Protein AF-L1Q5F0-F1 (afdb_monomer_lite)

Secondary structure (DSSP, 8-state):
-----S-SSBPPHHHHHHHHHTT----BSEEEETTTTEEEE-B-TTSSB-SS-B-GGGSTTEEEE-BHHHHHHHHHHTT-EEEEEEETTEEEEEEE-EEEETTEEEE-----------

Foldseek 3Di:
DDPDPDDPFWDDPVVQVVCLVVPNFAFAQWKAAPVVGDIDGAADPVRDGDGNHHRPSVDPRMTGIHTPVSSVVVCVVVQWDKDWDQDPVGIFIWIFRFDPDPPDGDTPTPDDPPDDDD

Sequence (118 aa):
MNTQKYTTWLVPLDIAKKLKEIGFNEHCPFSMDNYWSFVDCSKDGNGFFDLEGKNHNIYKDVYSIPTWEQALAWFRAKGYYGNLEATSKGTSAYIFYPEIRQRRILGVCLQRKLRRSS

Radius of gyration: 17.78 Å; chains: 1; bounding box: 45×40×56 Å

pLDDT: mean 77.85, std 19.71, range [31.69, 95.19]

Structure (mmCIF, N/CA/C/O backbone):
data_AF-L1Q5F0-F1
#
_entry.id   AF-L1Q5F0-F1
#
loop_
_atom_site.group_PDB
_atom_site.id
_atom_site.type_symbol
_atom_site.label_atom_id
_atom_site.label_alt_id
_atom_site.label_comp_id
_atom_site.label_asym_id
_atom_site.label_entity_id
_atom_site.label_seq_id
_atom_site.pdbx_PDB_ins_code
_atom_site.Cartn_x
_atom_site.Cartn_y
_atom_site.Cartn_z
_atom_site.occupancy
_atom_site.B_iso_or_equiv
_atom_site.auth_seq_id
_atom_site.auth_comp_id
_atom_site.auth_asym_id
_atom_site.auth_atom_id
_atom_site.pdbx_PDB_model_num
ATOM 1 N N . MET A 1 1 ? 3.346 17.001 18.314 1.00 33.31 1 MET A N 1
ATOM 2 C CA . MET A 1 1 ? 3.223 17.112 16.843 1.00 33.31 1 MET A CA 1
ATOM 3 C C . MET A 1 1 ? 3.593 15.767 16.242 1.00 33.31 1 MET A C 1
ATOM 5 O O . MET A 1 1 ? 4.617 15.225 16.633 1.00 33.31 1 MET A O 1
ATOM 9 N N . ASN A 1 2 ? 2.742 15.189 15.391 1.00 40.59 2 ASN A N 1
ATOM 10 C CA . ASN A 1 2 ? 2.993 13.873 14.795 1.00 40.59 2 ASN A CA 1
ATOM 11 C C . ASN A 1 2 ? 4.138 13.981 13.774 1.00 40.59 2 ASN A C 1
ATOM 13 O O . ASN A 1 2 ? 4.058 14.770 12.841 1.00 40.59 2 ASN A O 1
ATOM 17 N N . THR A 1 3 ? 5.207 13.212 13.968 1.00 41.47 3 THR A N 1
ATOM 18 C CA . THR A 1 3 ? 6.482 13.274 13.228 1.00 41.47 3 THR A CA 1
ATOM 19 C C . THR A 1 3 ? 6.515 12.420 11.956 1.00 41.47 3 THR A C 1
ATOM 21 O O . THR A 1 3 ? 7.585 12.184 11.395 1.00 41.47 3 THR A O 1
ATOM 24 N N . GLN A 1 4 ? 5.370 11.940 11.468 1.00 51.53 4 GLN A N 1
ATOM 25 C CA . GLN A 1 4 ? 5.343 11.111 10.265 1.00 51.53 4 GLN A CA 1
ATOM 26 C C . GLN A 1 4 ? 5.351 11.987 9.008 1.00 51.53 4 GLN A C 1
ATOM 28 O O . GLN A 1 4 ? 4.350 12.595 8.649 1.00 51.53 4 GLN A O 1
ATOM 33 N N . LYS A 1 5 ? 6.510 12.033 8.343 1.00 57.88 5 LYS A N 1
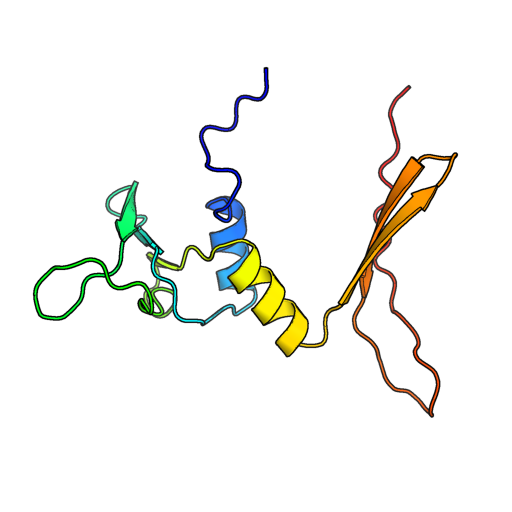ATOM 34 C CA . LYS A 1 5 ? 6.813 12.749 7.087 1.00 57.88 5 LYS A CA 1
ATOM 35 C C . LYS A 1 5 ? 6.041 12.253 5.844 1.00 57.88 5 LYS A C 1
ATOM 37 O O . LYS A 1 5 ? 6.455 12.547 4.727 1.00 57.88 5 LYS A O 1
ATOM 42 N N . TYR A 1 6 ? 4.963 11.490 6.005 1.00 59.09 6 TYR A N 1
ATOM 43 C CA . TYR A 1 6 ? 4.279 10.823 4.896 1.00 59.09 6 TYR A CA 1
ATOM 44 C C . TYR A 1 6 ? 2.876 11.386 4.678 1.00 59.09 6 TYR A C 1
ATOM 46 O O . TYR A 1 6 ? 2.207 11.830 5.611 1.00 59.09 6 TYR A O 1
ATOM 54 N N . THR A 1 7 ? 2.450 11.397 3.419 1.00 69.88 7 THR A N 1
ATOM 55 C CA . THR A 1 7 ? 1.134 11.875 3.001 1.00 69.88 7 THR A CA 1
ATOM 56 C C . THR A 1 7 ? 0.023 11.005 3.595 1.00 69.88 7 THR A C 1
ATOM 58 O O . THR A 1 7 ? 0.190 9.806 3.794 1.00 69.88 7 THR A O 1
ATOM 61 N N . THR A 1 8 ? -1.135 11.595 3.894 1.00 83.31 8 THR A N 1
ATOM 62 C CA . THR A 1 8 ? -2.258 10.879 4.532 1.00 83.31 8 THR A CA 1
ATOM 63 C C . THR A 1 8 ? -3.031 9.971 3.573 1.00 83.31 8 THR A C 1
ATOM 65 O O . THR A 1 8 ? -3.745 9.079 4.020 1.00 83.31 8 THR A O 1
ATOM 68 N N . TRP A 1 9 ? -2.902 10.191 2.264 1.00 88.06 9 TRP A N 1
ATOM 69 C CA . TRP A 1 9 ? -3.649 9.484 1.219 1.00 88.06 9 TRP A CA 1
ATOM 70 C C . TRP A 1 9 ? -2.899 8.270 0.643 1.00 88.06 9 TRP A C 1
ATOM 72 O O . TRP A 1 9 ? -3.525 7.360 0.094 1.00 88.06 9 TRP A O 1
ATOM 82 N N . LEU A 1 10 ? -1.572 8.230 0.798 1.00 90.75 10 LEU A N 1
ATOM 83 C CA . LEU A 1 10 ? -0.719 7.149 0.315 1.00 90.75 10 LEU A CA 1
ATOM 84 C C . LEU A 1 10 ? -0.403 6.172 1.449 1.00 90.75 10 LEU A C 1
ATOM 86 O O . LEU A 1 10 ? -0.256 6.570 2.608 1.00 90.75 10 LEU A O 1
ATOM 90 N N . VAL A 1 11 ? -0.279 4.889 1.120 1.00 91.69 11 VAL A N 1
ATOM 91 C CA . VAL A 1 11 ? 0.153 3.890 2.095 1.00 91.69 11 VAL A CA 1
ATOM 92 C C . VAL A 1 11 ? 1.626 4.137 2.471 1.00 91.69 11 VAL A C 1
ATOM 94 O O . VAL A 1 11 ? 2.472 4.252 1.583 1.00 91.69 11 VAL A O 1
ATOM 97 N N . PRO A 1 12 ? 1.969 4.199 3.772 1.00 91.19 12 PRO A N 1
ATOM 98 C CA . PRO A 1 12 ? 3.353 4.279 4.231 1.00 91.19 12 PRO A CA 1
ATOM 99 C C . PRO A 1 12 ? 4.227 3.130 3.710 1.00 91.19 12 PRO A C 1
ATOM 101 O O . PRO A 1 12 ? 3.763 2.000 3.545 1.00 91.19 12 PRO A O 1
ATOM 104 N N . LEU A 1 13 ? 5.520 3.392 3.500 1.00 89.75 13 LEU A N 1
ATOM 105 C CA . LEU A 1 13 ? 6.441 2.425 2.892 1.00 89.75 13 LEU A CA 1
ATOM 106 C C . LEU A 1 13 ? 6.540 1.102 3.669 1.00 89.75 13 LEU A C 1
ATOM 108 O O . LEU A 1 13 ? 6.629 0.034 3.068 1.00 89.75 13 LEU A O 1
ATOM 112 N N . ASP A 1 14 ? 6.525 1.151 5.000 1.00 90.00 14 ASP A N 1
ATOM 113 C CA . ASP A 1 14 ? 6.569 -0.044 5.846 1.00 90.00 14 ASP A CA 1
ATOM 114 C C . ASP A 1 14 ? 5.328 -0.929 5.658 1.00 90.00 14 ASP A C 1
ATOM 116 O O . ASP A 1 14 ? 5.426 -2.157 5.701 1.00 90.00 14 ASP A O 1
ATOM 120 N N . ILE A 1 15 ? 4.171 -0.317 5.404 1.00 92.06 15 ILE A N 1
ATOM 121 C CA . ILE A 1 15 ? 2.931 -1.025 5.092 1.00 92.06 15 ILE A CA 1
ATOM 122 C C . ILE A 1 15 ? 2.970 -1.548 3.653 1.00 92.06 15 ILE A C 1
ATOM 124 O O . ILE A 1 15 ? 2.618 -2.704 3.441 1.00 92.06 15 ILE A O 1
ATOM 128 N N . ALA A 1 16 ? 3.465 -0.775 2.681 1.00 93.06 16 ALA A N 1
ATOM 129 C CA . ALA A 1 16 ? 3.630 -1.238 1.298 1.00 93.06 16 ALA A CA 1
ATOM 130 C C . ALA A 1 16 ? 4.539 -2.482 1.198 1.00 93.06 16 ALA A C 1
ATOM 132 O O . ALA A 1 16 ? 4.210 -3.439 0.494 1.00 93.06 16 ALA A O 1
ATOM 133 N N . LYS A 1 17 ? 5.632 -2.524 1.975 1.00 92.44 17 LYS A N 1
ATOM 134 C CA . LYS A 1 17 ? 6.509 -3.706 2.090 1.00 92.44 17 LYS A CA 1
ATOM 135 C C . LYS A 1 17 ? 5.746 -4.934 2.595 1.00 92.44 17 LYS A C 1
ATOM 137 O O . LYS A 1 17 ? 5.787 -5.983 1.957 1.00 92.44 17 LYS A O 1
ATOM 142 N N . LYS A 1 18 ? 4.968 -4.778 3.669 1.00 94.75 18 LYS A N 1
ATOM 143 C CA . LYS A 1 18 ? 4.117 -5.853 4.209 1.00 94.75 18 LYS A CA 1
ATOM 144 C C . LYS A 1 18 ? 3.024 -6.286 3.231 1.00 94.75 18 LYS A C 1
ATOM 146 O O . LYS A 1 18 ? 2.733 -7.472 3.142 1.00 94.75 18 LYS A O 1
ATOM 151 N N . LEU A 1 19 ? 2.424 -5.352 2.486 1.00 95.19 19 LEU A N 1
ATOM 152 C CA . LEU A 1 19 ? 1.427 -5.663 1.455 1.00 95.19 19 LEU A CA 1
ATOM 153 C C . LEU A 1 19 ? 2.018 -6.582 0.380 1.00 95.19 19 LEU A C 1
ATOM 155 O O . LEU A 1 19 ? 1.398 -7.577 0.010 1.00 95.19 19 LEU A O 1
ATOM 159 N N . LYS A 1 20 ? 3.239 -6.293 -0.078 1.00 94.50 20 LYS A N 1
ATOM 160 C CA . LYS A 1 20 ? 3.955 -7.162 -1.015 1.00 94.50 20 LYS A CA 1
ATOM 161 C C . LYS A 1 20 ? 4.206 -8.554 -0.428 1.00 94.50 20 LYS A C 1
ATOM 163 O O . LYS A 1 20 ? 3.949 -9.546 -1.102 1.00 94.50 20 LYS A O 1
ATOM 168 N N . GLU A 1 21 ? 4.652 -8.635 0.826 1.00 94.56 21 GLU A N 1
ATOM 169 C CA . GLU A 1 21 ? 4.894 -9.910 1.524 1.00 94.56 21 GLU A CA 1
ATOM 170 C C . GLU A 1 21 ? 3.635 -10.789 1.614 1.00 94.56 21 GLU A C 1
ATOM 172 O O . GLU A 1 21 ? 3.733 -12.008 1.488 1.00 94.56 21 GLU A O 1
ATOM 177 N N . ILE A 1 22 ? 2.448 -10.190 1.771 1.00 93.50 22 ILE A N 1
ATOM 178 C CA . ILE A 1 22 ? 1.164 -10.918 1.788 1.00 93.50 22 ILE A CA 1
ATOM 179 C C . ILE A 1 22 ? 0.568 -11.159 0.387 1.00 93.50 22 ILE A C 1
ATOM 181 O O . ILE A 1 22 ? -0.541 -11.685 0.275 1.00 93.50 22 ILE A O 1
ATOM 185 N N . GLY A 1 23 ? 1.281 -10.787 -0.682 1.00 94.31 23 GLY A N 1
ATOM 186 C CA . GLY A 1 23 ? 0.902 -11.082 -2.065 1.00 94.31 23 GLY A CA 1
ATOM 187 C C . GLY A 1 23 ? 0.066 -10.013 -2.773 1.00 94.31 23 GLY A C 1
ATOM 188 O O . GLY A 1 23 ? -0.640 -10.334 -3.732 1.00 94.31 23 GLY A O 1
ATOM 189 N N . PHE A 1 24 ? 0.115 -8.754 -2.331 1.00 95.12 24 PHE A N 1
ATOM 190 C CA . PHE A 1 24 ? -0.433 -7.635 -3.102 1.00 95.12 24 PHE A CA 1
ATOM 191 C C . PHE A 1 24 ? 0.342 -7.488 -4.422 1.00 95.12 24 PHE A C 1
ATOM 193 O O . PHE A 1 24 ? 1.534 -7.197 -4.401 1.00 95.12 24 PHE A O 1
ATOM 200 N N . ASN A 1 25 ? -0.322 -7.675 -5.565 1.00 93.56 25 ASN A N 1
ATOM 201 C CA . ASN A 1 25 ? 0.291 -7.692 -6.902 1.00 93.56 25 ASN A CA 1
ATOM 202 C C . ASN A 1 25 ? -0.534 -6.877 -7.913 1.00 93.56 25 ASN A C 1
ATOM 204 O O . ASN A 1 25 ? -0.731 -7.297 -9.050 1.00 93.56 25 ASN A O 1
ATOM 208 N N . GLU A 1 26 ? -1.042 -5.724 -7.482 1.00 94.19 26 GLU A N 1
ATOM 209 C CA . GLU A 1 26 ? -1.845 -4.832 -8.322 1.00 94.19 26 GLU A CA 1
ATOM 210 C C . GLU A 1 26 ? -0.991 -3.741 -8.981 1.00 94.19 26 GLU A C 1
ATOM 212 O O . GLU A 1 26 ? 0.121 -3.426 -8.537 1.00 94.19 26 GLU A O 1
ATOM 217 N N . HIS A 1 27 ? -1.539 -3.139 -10.036 1.00 94.25 27 HIS A N 1
ATOM 218 C CA . HIS A 1 27 ? -0.963 -1.957 -10.669 1.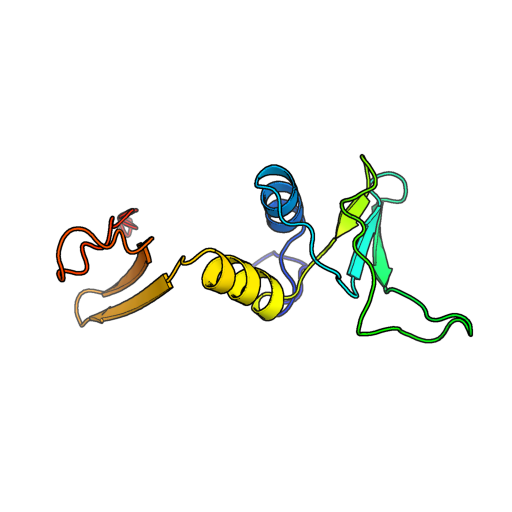00 94.25 27 HIS A CA 1
ATOM 219 C C . HIS A 1 27 ? -1.045 -0.753 -9.728 1.00 94.25 27 HIS A C 1
ATOM 221 O O . HIS A 1 27 ? -2.068 -0.517 -9.082 1.00 94.25 27 HIS A O 1
ATOM 227 N N . CYS A 1 28 ? 0.053 -0.005 -9.618 1.00 94.62 28 CYS A N 1
ATOM 228 C CA . CYS A 1 28 ? 0.121 1.199 -8.801 1.00 94.62 28 CYS A CA 1
ATOM 229 C C . CYS A 1 28 ? 0.815 2.325 -9.569 1.00 94.62 28 CYS A C 1
ATOM 231 O O . CYS A 1 28 ? 1.843 2.082 -10.209 1.00 94.62 28 CYS A O 1
ATOM 233 N N . PRO A 1 29 ? 0.310 3.565 -9.462 1.00 93.19 29 PRO A N 1
ATOM 234 C CA . PRO A 1 29 ? 0.972 4.717 -10.054 1.00 93.19 29 PRO A CA 1
ATOM 235 C C . PRO A 1 29 ? 2.280 5.046 -9.338 1.00 93.19 29 PRO A C 1
ATOM 237 O O . PRO A 1 29 ? 3.183 5.562 -9.978 1.00 93.19 29 PRO A O 1
ATOM 240 N N . PHE A 1 30 ? 2.429 4.721 -8.051 1.00 93.12 30 PHE A N 1
ATOM 241 C CA . PHE A 1 30 ? 3.639 5.016 -7.282 1.00 93.12 30 PHE A CA 1
ATOM 242 C C . PHE A 1 30 ? 4.425 3.754 -6.939 1.00 93.12 30 PHE A C 1
ATOM 244 O O . PHE A 1 30 ? 3.853 2.685 -6.703 1.00 93.12 30 PHE A O 1
ATOM 251 N N . SER A 1 31 ? 5.743 3.893 -6.848 1.00 93.31 31 SER A N 1
ATOM 252 C CA . SER A 1 31 ? 6.641 2.822 -6.420 1.00 93.31 31 SER A CA 1
ATOM 253 C C . SER A 1 31 ? 7.856 3.357 -5.677 1.00 93.31 31 SER A C 1
ATOM 255 O O . SER A 1 31 ? 8.268 4.489 -5.892 1.00 93.31 31 SER A O 1
ATOM 257 N N . MET A 1 32 ? 8.453 2.536 -4.820 1.00 91.06 32 MET A N 1
ATOM 258 C CA . MET A 1 32 ? 9.743 2.814 -4.189 1.00 91.06 32 MET A CA 1
ATOM 259 C C . MET A 1 32 ? 10.765 1.798 -4.668 1.00 91.06 32 MET A C 1
ATOM 261 O O . MET A 1 32 ? 10.544 0.593 -4.528 1.00 91.06 32 MET A O 1
ATOM 265 N N . ASP A 1 33 ? 11.895 2.295 -5.150 1.00 88.38 33 ASP A N 1
ATOM 266 C CA . ASP A 1 33 ? 13.087 1.496 -5.399 1.00 88.38 33 ASP A CA 1
ATOM 267 C C . ASP A 1 33 ? 14.012 1.584 -4.173 1.00 88.38 33 ASP A C 1
ATOM 269 O O . ASP A 1 33 ? 14.463 2.672 -3.801 1.00 88.38 33 ASP A O 1
ATOM 273 N N . ASN A 1 34 ? 14.295 0.451 -3.519 1.00 82.50 34 ASN A N 1
ATOM 274 C CA . ASN A 1 34 ? 15.212 0.434 -2.371 1.00 82.50 34 ASN A CA 1
ATOM 275 C C . ASN A 1 34 ? 16.633 0.880 -2.751 1.00 82.50 34 ASN A C 1
ATOM 277 O O . ASN A 1 34 ? 17.346 1.392 -1.889 1.00 82.50 34 ASN A O 1
ATOM 281 N N . TYR A 1 35 ? 17.057 0.670 -3.998 1.00 80.50 35 TYR A N 1
ATOM 282 C CA . TYR A 1 35 ? 18.410 0.973 -4.455 1.00 80.50 35 TYR A CA 1
ATOM 283 C C . TYR A 1 35 ? 18.656 2.481 -4.484 1.00 80.50 35 TYR A C 1
ATOM 285 O O . TYR A 1 35 ? 19.685 2.962 -4.013 1.00 80.50 35 TYR A O 1
ATOM 293 N N . TRP A 1 36 ? 17.672 3.234 -4.974 1.00 77.06 36 TRP A N 1
ATOM 294 C CA . TRP A 1 36 ? 17.761 4.688 -5.079 1.00 77.06 36 TRP A CA 1
ATOM 295 C C . TRP A 1 36 ? 17.109 5.436 -3.912 1.00 77.06 36 TRP A C 1
ATOM 297 O O . TRP A 1 36 ? 17.325 6.636 -3.753 1.00 77.06 36 TRP A O 1
ATOM 307 N N . SER A 1 37 ? 16.349 4.730 -3.068 1.00 80.56 37 SER A N 1
ATOM 308 C CA . SER A 1 37 ? 15.727 5.266 -1.852 1.00 80.56 37 SER A CA 1
ATOM 309 C C . SER A 1 37 ? 14.792 6.465 -2.092 1.00 80.56 37 SER A C 1
ATOM 311 O O . SER A 1 37 ? 14.656 7.329 -1.222 1.00 80.56 37 SER A O 1
ATOM 313 N N . PHE A 1 38 ? 14.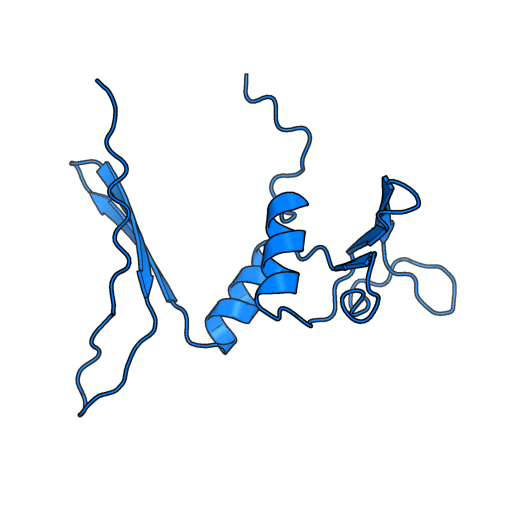112 6.518 -3.244 1.00 82.25 38 PHE A N 1
ATOM 314 C CA . PHE A 1 38 ? 13.094 7.528 -3.547 1.00 82.25 38 PHE A CA 1
ATOM 315 C C . PHE A 1 38 ? 11.790 6.917 -4.076 1.00 82.25 38 PHE A C 1
ATOM 317 O O . PHE A 1 38 ? 11.776 5.848 -4.688 1.00 82.25 38 PHE A O 1
ATOM 324 N N . VAL A 1 39 ? 10.682 7.622 -3.826 1.00 86.00 39 VAL A N 1
ATOM 325 C CA . VAL A 1 39 ? 9.373 7.298 -4.407 1.00 86.00 39 VAL A CA 1
ATOM 326 C C . VAL A 1 39 ? 9.309 7.879 -5.812 1.00 86.00 39 VAL A C 1
ATOM 328 O O . VAL A 1 39 ? 9.502 9.082 -5.980 1.00 86.00 39 VAL A O 1
ATOM 331 N N . ASP A 1 40 ? 9.014 7.035 -6.792 1.00 88.38 40 ASP A N 1
ATOM 332 C CA . ASP A 1 40 ? 8.763 7.425 -8.175 1.00 88.38 40 ASP A CA 1
ATOM 333 C C . ASP A 1 40 ? 7.286 7.246 -8.542 1.00 88.38 40 ASP A C 1
ATOM 335 O O . ASP A 1 40 ? 6.513 6.565 -7.858 1.00 88.38 40 ASP A O 1
ATOM 339 N N . CYS A 1 41 ? 6.916 7.868 -9.651 1.00 89.19 41 CYS A N 1
ATOM 340 C CA . CYS A 1 41 ? 5.635 7.749 -10.318 1.00 89.19 41 CYS A CA 1
ATOM 341 C C . CYS A 1 41 ? 5.790 7.024 -11.661 1.00 89.19 41 CYS A C 1
ATOM 343 O O . CYS A 1 41 ? 6.793 7.157 -12.364 1.00 89.19 41 CYS A O 1
ATOM 345 N N . SER A 1 42 ? 4.760 6.284 -12.043 1.00 88.62 42 SER A N 1
ATOM 346 C CA . SER A 1 42 ? 4.676 5.628 -13.337 1.00 88.62 42 SER A CA 1
ATOM 347 C C . SER A 1 42 ? 4.553 6.671 -14.440 1.00 88.62 42 SER A C 1
ATOM 349 O O . SER A 1 42 ? 3.881 7.694 -14.282 1.00 88.62 42 SER A O 1
ATOM 351 N N .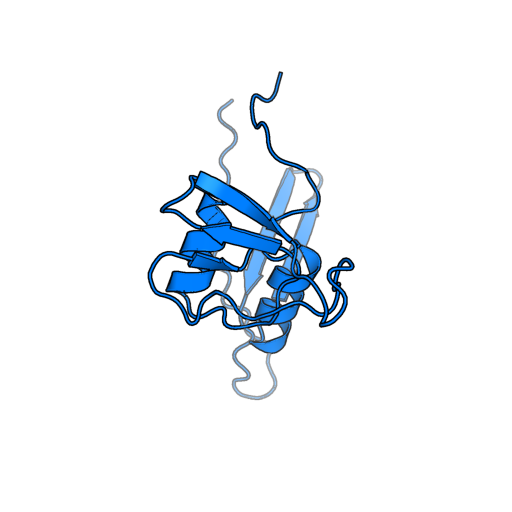 LYS A 1 43 ? 5.208 6.386 -15.566 1.00 89.94 43 LYS A N 1
ATOM 352 C CA . LYS A 1 43 ? 5.160 7.207 -16.772 1.00 89.94 43 LYS A CA 1
ATOM 353 C C . LYS A 1 43 ? 4.645 6.405 -17.958 1.00 89.94 43 LYS A C 1
ATOM 355 O O . LYS A 1 43 ? 4.968 5.215 -18.088 1.00 89.94 43 LYS A O 1
ATOM 360 N N . ASP A 1 44 ? 3.878 7.074 -18.810 1.00 88.12 44 ASP A N 1
ATOM 361 C CA . ASP A 1 44 ? 3.394 6.543 -20.079 1.00 88.12 44 ASP A CA 1
ATOM 362 C C . ASP A 1 44 ? 4.526 6.481 -21.126 1.00 88.12 44 ASP A C 1
ATOM 364 O O . ASP A 1 44 ? 5.678 6.843 -20.865 1.00 88.12 44 ASP A O 1
ATOM 368 N N . GLY A 1 45 ? 4.206 6.019 -22.339 1.00 85.38 45 GLY A N 1
ATOM 369 C CA . GLY A 1 45 ? 5.172 5.938 -23.443 1.00 85.38 45 GLY A CA 1
ATOM 370 C C . GLY A 1 45 ? 5.745 7.288 -23.895 1.00 85.38 45 GLY A C 1
ATOM 371 O O . GLY A 1 45 ? 6.765 7.310 -24.580 1.00 85.38 45 GLY A O 1
ATOM 372 N N . ASN A 1 46 ? 5.127 8.400 -23.494 1.00 89.88 46 ASN A N 1
ATOM 373 C CA . ASN A 1 46 ? 5.530 9.762 -23.837 1.00 89.88 46 ASN A CA 1
ATOM 374 C C . ASN A 1 46 ? 6.249 10.471 -22.673 1.00 89.88 46 ASN A C 1
ATOM 376 O O . ASN A 1 46 ? 6.669 11.619 -22.815 1.00 89.88 46 ASN A O 1
ATOM 380 N N . GLY A 1 47 ? 6.402 9.804 -21.523 1.00 86.81 47 GLY A N 1
ATOM 381 C CA . GLY A 1 47 ? 7.036 10.352 -20.326 1.00 86.81 47 GLY A CA 1
ATOM 382 C C . GLY A 1 47 ? 6.110 11.174 -19.421 1.00 86.81 47 GLY A C 1
ATOM 383 O O . GLY A 1 47 ? 6.600 11.747 -18.443 1.00 86.81 47 GLY A O 1
ATOM 384 N N . PHE A 1 48 ? 4.806 11.230 -19.701 1.00 89.00 48 PHE A N 1
ATOM 385 C CA . PHE A 1 48 ? 3.809 11.861 -18.832 1.00 89.00 48 PHE A CA 1
ATOM 386 C C . PHE A 1 48 ? 3.397 10.934 -17.691 1.00 89.00 48 PHE A C 1
ATOM 388 O O . PHE A 1 48 ? 3.575 9.724 -17.768 1.00 89.00 48 PHE A O 1
ATOM 395 N N . PHE A 1 49 ? 2.830 11.511 -16.629 1.00 88.81 49 PHE A N 1
ATOM 396 C CA . PHE A 1 49 ? 2.306 10.748 -15.497 1.00 88.81 49 PHE A CA 1
ATOM 397 C C . PHE A 1 49 ? 1.223 9.764 -15.946 1.00 88.81 49 PHE A C 1
ATOM 399 O O . PHE A 1 49 ? 0.234 10.158 -16.562 1.00 88.81 49 PHE A O 1
ATOM 406 N N . ASP A 1 50 ? 1.400 8.504 -15.565 1.00 91.12 50 ASP A N 1
ATOM 407 C CA . ASP A 1 50 ? 0.452 7.423 -15.801 1.00 91.12 50 ASP A CA 1
ATOM 408 C C . ASP A 1 50 ? -0.218 7.023 -14.480 1.00 91.12 50 ASP A C 1
ATOM 410 O O . ASP A 1 50 ? 0.425 6.514 -13.557 1.00 91.12 50 ASP A O 1
ATOM 414 N N . LEU A 1 51 ? -1.522 7.289 -14.390 1.00 87.00 51 LEU A N 1
ATOM 415 C CA . LEU A 1 51 ? -2.331 6.978 -13.212 1.00 87.00 51 LEU A CA 1
ATOM 416 C C . LEU A 1 51 ? -2.781 5.513 -13.161 1.00 87.00 51 LEU A C 1
ATOM 418 O O . LEU A 1 51 ? -3.081 5.036 -12.065 1.00 87.00 51 LEU A O 1
ATOM 422 N N . GLU A 1 52 ? -2.820 4.802 -14.295 1.00 88.50 52 GLU A N 1
ATOM 423 C CA . GLU A 1 52 ? -3.072 3.353 -14.298 1.00 88.50 52 GLU A CA 1
ATOM 424 C C . GLU A 1 52 ? -1.888 2.633 -13.651 1.00 88.50 52 GLU A C 1
ATOM 426 O O . GLU A 1 52 ? -2.051 1.760 -12.792 1.00 88.50 52 GLU A O 1
ATOM 431 N N . GLY A 1 53 ? -0.684 3.083 -14.000 1.00 90.38 53 GLY A N 1
ATOM 432 C CA . GLY A 1 53 ? 0.556 2.648 -13.394 1.00 90.38 53 GLY A CA 1
ATOM 433 C C . GLY A 1 53 ? 0.898 1.187 -13.670 1.00 90.38 53 GLY A C 1
ATOM 434 O O . GLY A 1 53 ? 0.337 0.507 -14.533 1.00 90.38 53 GLY A O 1
ATOM 435 N N . LYS A 1 54 ? 1.889 0.678 -12.936 1.00 90.94 54 LYS A N 1
ATOM 436 C CA . LYS A 1 54 ? 2.463 -0.654 -13.173 1.00 90.94 54 LYS A CA 1
ATOM 437 C C . LYS A 1 54 ? 2.583 -1.434 -11.880 1.00 90.94 54 LYS A C 1
ATOM 439 O O . LYS A 1 54 ? 2.727 -0.870 -10.794 1.00 90.94 54 LYS A O 1
ATOM 444 N N . ASN A 1 55 ? 2.535 -2.756 -11.991 1.00 92.69 55 ASN A N 1
ATOM 445 C CA . ASN A 1 55 ? 2.864 -3.614 -10.868 1.00 92.69 55 ASN A CA 1
ATOM 446 C C . ASN A 1 55 ? 4.392 -3.709 -10.726 1.00 92.69 55 ASN A C 1
ATOM 448 O O . ASN A 1 55 ? 5.048 -4.451 -11.452 1.00 92.69 55 ASN A O 1
ATOM 452 N N . HIS A 1 56 ? 4.949 -2.980 -9.761 1.00 90.88 56 HIS A N 1
ATOM 453 C CA . HIS A 1 56 ? 6.376 -2.993 -9.447 1.00 90.88 56 HIS A CA 1
ATOM 454 C C . HIS A 1 56 ? 6.767 -4.099 -8.457 1.00 90.88 56 HIS A C 1
ATOM 456 O O . HIS A 1 56 ? 7.952 -4.382 -8.289 1.00 90.88 56 HIS A O 1
ATOM 462 N N . ASN A 1 57 ? 5.796 -4.783 -7.842 1.00 90.69 57 ASN A N 1
ATOM 463 C CA . ASN A 1 57 ? 6.063 -5.898 -6.931 1.00 90.69 57 ASN A CA 1
ATOM 464 C C . ASN A 1 57 ? 6.625 -7.140 -7.641 1.00 90.69 57 ASN A C 1
ATOM 466 O O . ASN A 1 57 ? 7.127 -8.036 -6.963 1.00 90.69 57 ASN A O 1
ATOM 470 N N . ILE A 1 58 ? 6.615 -7.168 -8.980 1.00 89.12 58 ILE A N 1
ATOM 471 C CA . ILE A 1 58 ? 7.296 -8.191 -9.788 1.00 89.12 58 ILE A CA 1
ATOM 472 C C . ILE A 1 58 ? 8.820 -8.162 -9.611 1.00 89.12 58 ILE A C 1
ATOM 474 O O . ILE A 1 58 ? 9.484 -9.185 -9.774 1.00 89.12 58 ILE A O 1
ATOM 478 N N . TYR A 1 59 ? 9.386 -7.003 -9.267 1.00 89.31 59 TYR A N 1
ATOM 479 C CA . TYR A 1 59 ? 10.818 -6.840 -9.045 1.00 89.31 59 TYR A CA 1
ATOM 480 C C . TYR A 1 59 ? 11.141 -7.066 -7.578 1.00 89.31 59 TYR A C 1
ATOM 482 O O . TYR A 1 59 ? 10.398 -6.625 -6.710 1.00 89.31 59 TYR A O 1
ATOM 490 N N . LYS A 1 60 ? 12.262 -7.719 -7.266 1.00 86.81 60 LYS A N 1
ATOM 491 C CA . LYS A 1 60 ? 12.614 -8.094 -5.887 1.00 86.81 60 LYS A CA 1
ATOM 492 C C . LYS A 1 60 ? 12.713 -6.888 -4.941 1.00 86.81 60 LYS A C 1
ATOM 494 O O . LYS A 1 60 ? 12.051 -6.883 -3.902 1.00 86.81 60 LYS A O 1
ATOM 499 N N . ASP A 1 61 ? 13.453 -5.859 -5.346 1.00 88.25 61 ASP A N 1
ATOM 500 C CA . ASP A 1 61 ? 13.838 -4.723 -4.494 1.00 88.25 61 ASP A CA 1
ATOM 501 C C . ASP A 1 61 ? 13.034 -3.437 -4.759 1.00 88.25 61 ASP A C 1
ATOM 503 O O . ASP A 1 61 ? 13.367 -2.368 -4.246 1.00 88.25 61 ASP A O 1
ATOM 507 N N . VAL A 1 62 ? 11.938 -3.556 -5.514 1.00 91.06 62 VAL A N 1
ATOM 508 C CA . VAL A 1 62 ? 10.989 -2.468 -5.782 1.00 91.06 62 VAL A CA 1
ATOM 509 C C . VAL A 1 62 ? 9.640 -2.804 -5.152 1.00 91.06 62 VAL A C 1
ATOM 511 O O . VAL A 1 62 ? 9.237 -3.969 -5.099 1.00 91.06 62 VAL A O 1
ATOM 514 N N . TYR A 1 63 ? 8.939 -1.794 -4.650 1.00 92.69 63 TYR A N 1
ATOM 515 C CA . TYR A 1 63 ? 7.630 -1.952 -4.020 1.00 92.69 63 TYR A CA 1
ATOM 516 C C . TYR A 1 63 ? 6.627 -1.034 -4.695 1.00 92.69 63 TYR A C 1
ATOM 518 O O . TYR A 1 63 ? 6.835 0.177 -4.733 1.00 92.69 63 TYR A O 1
ATOM 526 N N . SER A 1 64 ? 5.524 -1.599 -5.176 1.00 95.12 64 SER A N 1
ATOM 527 C CA . SER A 1 64 ? 4.326 -0.835 -5.509 1.00 95.12 64 SER A CA 1
ATOM 528 C C . SER A 1 64 ? 3.822 -0.137 -4.247 1.00 95.12 64 SER A C 1
ATOM 530 O O . SER A 1 64 ? 3.644 -0.784 -3.211 1.00 95.12 64 SER A O 1
ATOM 532 N N . ILE A 1 65 ? 3.582 1.170 -4.326 1.00 94.38 65 ILE A N 1
ATOM 533 C CA . ILE A 1 65 ? 3.000 1.948 -3.234 1.00 94.38 65 ILE A CA 1
ATOM 534 C C . ILE A 1 65 ? 1.561 2.307 -3.617 1.00 94.38 65 ILE A C 1
ATOM 536 O O . ILE A 1 65 ? 1.345 3.247 -4.384 1.00 94.38 65 ILE A O 1
ATOM 540 N N . PRO A 1 66 ? 0.566 1.570 -3.100 1.00 95.06 66 PRO A N 1
ATOM 541 C CA . PRO A 1 66 ? -0.829 1.875 -3.369 1.00 95.06 66 PRO A CA 1
ATOM 542 C C . PRO A 1 66 ? -1.302 3.098 -2.576 1.00 95.06 66 PRO A C 1
ATOM 544 O O . PRO A 1 66 ? -0.772 3.433 -1.510 1.00 95.06 66 PRO A O 1
ATOM 547 N N . THR A 1 67 ? -2.376 3.725 -3.047 1.00 94.12 67 THR A N 1
ATOM 548 C CA . THR A 1 67 ? -3.217 4.561 -2.183 1.00 94.12 67 THR A CA 1
ATOM 549 C C . THR A 1 67 ? -3.958 3.693 -1.165 1.00 94.12 67 THR A C 1
ATOM 551 O O . THR A 1 67 ? -4.109 2.477 -1.337 1.00 94.12 67 THR A O 1
ATOM 554 N N . TRP A 1 68 ? -4.469 4.306 -0.094 1.00 92.75 68 TRP A N 1
ATOM 555 C CA . TRP A 1 68 ? -5.326 3.576 0.847 1.00 92.75 68 TRP A CA 1
ATOM 556 C C . TRP A 1 68 ? -6.556 2.973 0.163 1.00 92.75 68 TRP A C 1
ATOM 558 O O . TRP A 1 68 ? -6.969 1.868 0.504 1.00 92.75 68 TRP A O 1
ATOM 568 N N . GLU A 1 69 ? -7.110 3.655 -0.837 1.00 92.56 69 GLU A N 1
ATOM 569 C CA . GLU A 1 69 ? -8.253 3.175 -1.614 1.00 92.56 69 GLU A CA 1
ATOM 570 C C . GLU A 1 69 ? -7.912 1.903 -2.397 1.00 92.56 69 GLU A C 1
ATOM 572 O O . GLU A 1 69 ? -8.664 0.931 -2.319 1.00 92.56 69 GLU A O 1
ATOM 577 N N . GLN A 1 70 ? -6.756 1.868 -3.071 1.00 94.25 70 GLN A N 1
ATOM 578 C CA . GLN A 1 70 ? -6.273 0.691 -3.803 1.00 94.25 70 GLN A CA 1
ATOM 579 C C . GLN A 1 70 ? -6.007 -0.495 -2.865 1.00 94.25 70 GLN A C 1
ATOM 581 O O . GLN A 1 70 ? -6.470 -1.609 -3.119 1.00 94.25 70 GLN A O 1
ATOM 586 N N . ALA A 1 71 ? -5.318 -0.262 -1.743 1.00 94.06 71 ALA A N 1
ATOM 587 C CA . ALA A 1 71 ? -5.042 -1.311 -0.762 1.00 94.06 71 ALA A CA 1
ATOM 588 C C . ALA A 1 71 ? -6.339 -1.894 -0.170 1.00 94.06 71 ALA A C 1
ATOM 590 O O . ALA A 1 71 ? -6.503 -3.112 -0.086 1.00 94.06 71 ALA A O 1
ATOM 591 N N . LEU A 1 72 ? -7.294 -1.036 0.203 1.00 91.69 72 LEU A N 1
ATOM 592 C CA . LEU A 1 72 ? -8.583 -1.470 0.745 1.00 91.69 72 LEU A CA 1
ATOM 593 C C . LEU A 1 72 ? -9.451 -2.169 -0.308 1.00 91.69 72 LEU A C 1
ATOM 595 O O . LEU A 1 72 ? -10.140 -3.132 0.027 1.00 91.69 72 LEU A O 1
ATOM 599 N N . ALA A 1 73 ? -9.420 -1.728 -1.568 1.00 92.81 73 ALA A N 1
ATOM 600 C CA . ALA A 1 73 ? -10.109 -2.406 -2.665 1.00 92.81 73 ALA A CA 1
ATOM 601 C C . ALA A 1 73 ? -9.584 -3.837 -2.861 1.00 92.81 73 ALA A C 1
ATOM 603 O O . ALA A 1 73 ? -10.385 -4.765 -2.980 1.00 92.81 73 ALA A O 1
ATOM 604 N N . TRP A 1 74 ? -8.265 -4.036 -2.787 1.00 94.31 74 TRP A N 1
ATOM 605 C CA . TRP A 1 74 ? -7.655 -5.366 -2.850 1.00 94.31 74 TRP A CA 1
ATOM 606 C C . TRP A 1 74 ? -8.111 -6.274 -1.699 1.00 94.31 74 TRP A C 1
ATOM 608 O O . TRP A 1 74 ? -8.532 -7.408 -1.932 1.00 94.31 74 TRP A O 1
ATOM 618 N N . PHE A 1 75 ? -8.128 -5.765 -0.462 1.00 91.69 75 PHE A N 1
ATOM 619 C CA . PHE A 1 75 ? -8.659 -6.518 0.681 1.00 91.69 75 PHE A CA 1
ATOM 620 C C . PHE A 1 75 ? -10.134 -6.901 0.487 1.00 91.69 75 PHE A C 1
ATOM 622 O O . PHE A 1 75 ? -10.499 -8.052 0.731 1.00 91.69 75 PHE A O 1
ATOM 629 N N . ARG A 1 76 ? -10.971 -5.984 -0.016 1.00 88.94 76 ARG A N 1
ATOM 630 C CA . ARG A 1 76 ? -12.389 -6.263 -0.311 1.00 88.94 76 ARG A CA 1
ATOM 631 C C . ARG A 1 76 ? -12.556 -7.328 -1.393 1.00 88.94 76 ARG A C 1
ATOM 633 O O . ARG A 1 76 ? -13.389 -8.213 -1.231 1.00 88.94 76 ARG A O 1
ATOM 640 N N . ALA A 1 77 ? -11.753 -7.285 -2.457 1.00 91.19 77 ALA A N 1
ATOM 641 C CA . ALA A 1 77 ? -11.769 -8.296 -3.517 1.00 91.19 77 ALA A CA 1
ATOM 642 C C . ALA A 1 77 ? -11.377 -9.690 -2.995 1.00 91.19 77 ALA A C 1
ATOM 644 O O . ALA A 1 77 ? -11.878 -10.706 -3.472 1.00 91.19 77 ALA A O 1
ATOM 645 N N . LYS A 1 78 ? -10.529 -9.741 -1.961 1.00 88.31 78 LYS A N 1
ATOM 646 C CA . LYS A 1 78 ? -10.179 -10.963 -1.222 1.00 88.31 78 LYS A CA 1
ATOM 647 C C . LYS A 1 78 ? -11.226 -11.367 -0.176 1.00 88.31 78 LYS A C 1
ATOM 649 O O . LYS A 1 78 ? -11.010 -12.347 0.526 1.00 88.31 78 LYS A O 1
ATOM 654 N N . GLY A 1 79 ? -12.337 -10.641 -0.057 1.00 86.81 79 GLY A N 1
ATOM 655 C CA . GLY A 1 79 ? -13.406 -10.916 0.900 1.00 86.81 79 GLY A CA 1
ATOM 656 C C . GLY A 1 79 ? -13.138 -10.406 2.315 1.00 86.81 79 GLY A C 1
ATOM 657 O O . GLY A 1 79 ? -13.860 -10.781 3.226 1.00 86.81 79 GLY A O 1
ATOM 658 N N . TYR A 1 80 ? -12.131 -9.564 2.550 1.00 85.25 80 TYR A N 1
ATOM 659 C CA . TYR A 1 80 ? -11.953 -8.924 3.854 1.00 85.25 80 TYR A CA 1
ATOM 660 C C . TYR A 1 80 ? -12.835 -7.682 3.963 1.00 85.25 80 TYR A C 1
ATOM 662 O O . TYR A 1 80 ? -12.796 -6.791 3.112 1.00 85.25 80 TYR A O 1
ATOM 670 N N . TYR A 1 81 ? -13.588 -7.595 5.055 1.00 81.06 81 TYR A N 1
ATOM 671 C CA . TYR A 1 81 ? -14.452 -6.463 5.364 1.00 81.06 81 TYR A CA 1
ATOM 672 C C . TYR A 1 81 ? -14.030 -5.823 6.682 1.00 81.06 81 TYR A C 1
ATOM 674 O O . TYR A 1 81 ? -13.596 -6.497 7.618 1.00 81.06 81 TYR A O 1
ATOM 682 N N . GLY A 1 82 ? -14.139 -4.498 6.733 1.00 77.56 82 GLY A N 1
ATOM 683 C CA . GLY A 1 82 ? -13.845 -3.697 7.913 1.00 77.56 82 GLY A CA 1
ATOM 684 C C . GLY A 1 82 ? -15.119 -3.087 8.486 1.00 77.56 82 GLY A C 1
ATOM 685 O O . GLY A 1 82 ? -15.917 -2.550 7.724 1.00 77.56 82 GLY A O 1
ATOM 686 N N . ASN A 1 83 ? -15.287 -3.127 9.807 1.00 78.44 83 ASN A N 1
ATOM 687 C CA . ASN A 1 83 ? -16.303 -2.361 10.529 1.00 78.44 83 ASN A CA 1
ATOM 688 C C . ASN A 1 83 ? -15.629 -1.373 11.481 1.00 78.44 83 ASN A C 1
ATOM 690 O O . ASN A 1 83 ? -14.702 -1.732 12.210 1.00 78.44 83 ASN A O 1
ATOM 694 N N . LEU A 1 84 ? -16.119 -0.135 11.475 1.00 80.31 84 LEU A N 1
ATOM 695 C CA . LEU A 1 84 ? -15.766 0.892 12.449 1.00 80.31 84 LEU A CA 1
ATOM 696 C C . LEU A 1 84 ? -16.974 1.119 13.348 1.00 80.31 84 LEU A C 1
ATOM 698 O O . LEU A 1 84 ? -18.025 1.552 12.883 1.00 80.31 84 LEU A O 1
ATOM 702 N N . GLU A 1 85 ? -16.817 0.838 14.634 1.00 81.94 85 GLU A N 1
ATOM 703 C CA . GLU A 1 85 ? -17.867 1.032 15.628 1.00 81.94 85 GLU A CA 1
ATOM 704 C C . GLU A 1 85 ? -17.444 2.129 16.597 1.00 81.94 85 GLU A C 1
ATOM 706 O O . GLU A 1 85 ? -16.504 1.966 17.377 1.00 81.94 85 GLU A O 1
ATOM 711 N N . ALA A 1 86 ? -18.139 3.262 16.550 1.00 83.19 86 ALA A N 1
ATOM 712 C CA . ALA A 1 86 ? -17.987 4.337 17.519 1.00 83.19 86 ALA A CA 1
ATOM 713 C C . ALA A 1 86 ? -19.117 4.244 18.549 1.00 83.19 86 ALA A C 1
ATOM 715 O O . ALA A 1 86 ? -20.290 4.405 18.223 1.00 83.19 86 ALA A O 1
ATOM 716 N N . THR A 1 87 ? -18.761 3.979 19.803 1.00 80.00 87 THR A N 1
ATOM 717 C CA . THR A 1 87 ? -19.699 3.913 20.931 1.00 80.00 87 THR A CA 1
ATOM 718 C C . THR A 1 87 ? -19.350 4.976 21.968 1.00 80.00 87 THR A C 1
ATOM 720 O O . THR A 1 87 ? -18.242 5.514 21.976 1.00 80.00 87 THR A O 1
ATOM 723 N N . SER A 1 88 ? -20.250 5.224 22.923 1.00 80.56 88 SER A N 1
ATOM 724 C CA . SER A 1 88 ? -19.966 6.088 24.081 1.00 80.56 88 SER A CA 1
ATOM 725 C C . SER A 1 88 ? -18.780 5.607 24.931 1.00 80.56 88 SER A C 1
ATOM 727 O O . SER A 1 88 ? -18.200 6.389 25.679 1.00 80.56 88 SER A O 1
ATOM 729 N N . LYS A 1 89 ? -18.387 4.332 24.803 1.00 80.38 89 LYS A N 1
ATOM 730 C CA . LYS A 1 89 ? -17.246 3.721 25.503 1.00 80.38 89 LYS A CA 1
ATOM 731 C C . LYS A 1 89 ? -15.940 3.786 24.703 1.00 80.38 89 LYS A C 1
ATOM 733 O O . LYS A 1 89 ? -14.888 3.442 25.239 1.00 80.38 89 LYS A O 1
ATOM 738 N N . GLY A 1 90 ? -15.993 4.220 23.444 1.00 79.12 90 GLY A N 1
ATOM 739 C CA . GLY A 1 90 ? -14.835 4.363 22.566 1.00 79.12 90 GLY A CA 1
ATOM 740 C C . GLY A 1 90 ? -15.077 3.860 21.145 1.00 79.12 90 GLY A C 1
ATOM 741 O O . GLY A 1 90 ? -16.151 3.356 20.810 1.00 79.12 90 GLY A O 1
ATOM 742 N N . THR A 1 91 ? -14.037 3.995 20.323 1.00 82.69 91 THR A N 1
ATOM 743 C CA . THR A 1 91 ? -14.015 3.567 18.921 1.00 82.69 91 THR A CA 1
ATOM 744 C C . THR A 1 91 ? -13.274 2.244 18.788 1.00 82.69 91 THR A C 1
ATOM 746 O O . THR A 1 91 ? -12.149 2.114 19.274 1.00 82.69 91 THR A O 1
ATOM 749 N N . SER A 1 92 ? -13.890 1.284 18.107 1.00 79.12 92 SER A N 1
ATOM 750 C CA . SER A 1 92 ? -13.310 -0.016 17.780 1.00 79.12 92 SER A CA 1
ATOM 751 C C . SER A 1 92 ? -13.265 -0.207 16.267 1.00 79.12 92 SER A C 1
ATOM 753 O O . SER A 1 92 ? -14.133 0.277 15.544 1.00 79.12 92 SER A O 1
ATOM 755 N N . ALA A 1 93 ? -12.242 -0.915 15.795 1.00 76.81 93 ALA A N 1
ATOM 756 C CA . ALA A 1 93 ? -12.098 -1.303 14.400 1.00 76.81 93 ALA A CA 1
ATOM 757 C C . ALA A 1 93 ? -11.958 -2.823 14.319 1.00 76.81 93 ALA A C 1
ATOM 759 O O . ALA A 1 93 ? -11.137 -3.413 15.027 1.00 76.81 93 ALA A O 1
ATOM 760 N N . TYR A 1 94 ? -12.751 -3.443 13.451 1.00 77.12 94 TYR A N 1
ATOM 761 C CA . TYR A 1 94 ? -12.770 -4.885 13.235 1.00 77.12 94 TYR A CA 1
ATOM 762 C C . TYR A 1 94 ? -12.486 -5.178 11.771 1.00 77.12 94 TYR A C 1
ATOM 764 O O . TYR A 1 94 ? -13.132 -4.598 10.908 1.00 77.12 94 TYR A O 1
ATOM 772 N N . ILE A 1 95 ? -11.552 -6.087 11.495 1.00 74.69 95 ILE A N 1
ATOM 773 C CA . ILE A 1 95 ? -11.355 -6.667 10.164 1.00 74.69 95 ILE A CA 1
ATOM 774 C C . ILE A 1 95 ? -11.755 -8.135 10.267 1.00 74.69 95 ILE A C 1
ATOM 776 O O . ILE A 1 95 ? -11.285 -8.838 11.166 1.00 74.69 95 ILE A O 1
ATOM 780 N N . PHE A 1 96 ? -12.640 -8.580 9.383 1.00 75.44 96 PHE A N 1
ATOM 781 C CA . PHE A 1 96 ? -13.133 -9.952 9.350 1.00 75.44 96 PHE A CA 1
ATOM 782 C C . PHE A 1 96 ? -13.171 -10.481 7.917 1.00 75.44 96 PHE A C 1
ATOM 784 O O . PHE A 1 96 ? -13.383 -9.735 6.963 1.00 75.44 96 PHE A O 1
ATOM 791 N N . TYR A 1 97 ? -12.973 -11.789 7.784 1.00 70.38 97 TYR A N 1
ATOM 792 C CA . TYR A 1 97 ? -13.245 -12.547 6.567 1.00 70.38 97 TYR A CA 1
ATOM 793 C C . TYR A 1 97 ? -14.550 -13.330 6.799 1.00 70.38 97 TYR A C 1
ATOM 795 O O . TYR A 1 97 ? -14.641 -14.036 7.809 1.00 70.38 97 TYR A O 1
ATOM 803 N N . PRO A 1 98 ? -15.590 -13.173 5.961 1.00 63.78 98 PRO A N 1
ATOM 804 C CA . PRO A 1 98 ? -16.846 -13.874 6.117 1.00 63.78 98 PRO A CA 1
ATOM 805 C C . PRO A 1 98 ? -16.655 -15.308 5.639 1.00 63.78 98 PRO A C 1
ATOM 807 O O . PRO A 1 98 ? -16.567 -15.585 4.445 1.00 63.78 98 PRO A O 1
ATOM 810 N N . GLU A 1 99 ? -16.625 -16.240 6.581 1.00 56.84 99 GLU A N 1
ATOM 811 C CA . GLU A 1 99 ? -16.710 -17.655 6.254 1.00 56.84 99 GLU A CA 1
ATOM 812 C C . GLU A 1 99 ? -18.197 -18.006 6.099 1.00 56.84 99 GLU A C 1
ATOM 814 O O . GLU A 1 99 ? -18.958 -18.018 7.072 1.00 56.84 99 GLU A O 1
ATOM 819 N N . ILE A 1 100 ? -18.657 -18.247 4.866 1.00 51.44 100 ILE A N 1
ATOM 820 C CA . ILE A 1 100 ? -20.039 -18.683 4.631 1.00 51.44 100 ILE A CA 1
ATOM 821 C C . ILE A 1 100 ? -20.123 -20.176 4.956 1.00 51.44 100 ILE A C 1
ATOM 823 O O . ILE A 1 100 ? -19.999 -21.034 4.083 1.00 51.44 100 ILE A O 1
ATOM 827 N N . ARG A 1 101 ? -20.374 -20.506 6.223 1.00 39.03 101 ARG A N 1
ATOM 828 C CA . ARG A 1 101 ? -20.875 -21.830 6.609 1.00 39.03 101 ARG A CA 1
ATOM 829 C C . ARG A 1 101 ? -22.388 -21.739 6.811 1.00 39.03 101 ARG A C 1
ATOM 831 O O . ARG A 1 101 ? -22.865 -21.091 7.733 1.00 39.03 101 ARG A O 1
ATOM 838 N N . GLN A 1 102 ? -23.147 -22.390 5.925 1.00 38.34 102 GLN A N 1
ATOM 839 C CA . GLN A 1 102 ? -24.589 -22.654 6.085 1.00 38.34 102 GLN A CA 1
ATOM 840 C C . GLN A 1 102 ? -25.477 -21.414 6.354 1.00 38.34 102 GLN A C 1
ATOM 842 O O . GLN A 1 102 ? -26.156 -21.340 7.374 1.00 38.34 102 GLN A O 1
ATOM 847 N N . ARG A 1 103 ? -25.524 -20.440 5.428 1.00 39.50 103 ARG A N 1
ATOM 848 C CA . ARG A 1 103 ? -26.448 -19.276 5.491 1.00 39.50 103 ARG A CA 1
ATOM 849 C C . ARG A 1 103 ? -26.372 -18.444 6.794 1.00 39.50 103 ARG A C 1
ATOM 851 O O . ARG A 1 103 ? -27.310 -17.717 7.112 1.00 39.50 103 ARG A O 1
ATOM 858 N N . ARG A 1 104 ? -25.258 -18.496 7.529 1.00 37.34 104 ARG A N 1
ATOM 859 C CA . ARG A 1 104 ? -24.933 -17.570 8.625 1.00 37.34 104 ARG A CA 1
ATOM 860 C C . ARG A 1 104 ? -23.574 -16.933 8.353 1.00 37.34 104 ARG A C 1
ATOM 862 O O . ARG A 1 104 ? -22.604 -17.637 8.099 1.00 37.34 104 ARG A O 1
ATOM 869 N N . ILE A 1 105 ? -23.513 -15.603 8.398 1.00 44.06 105 ILE A N 1
ATOM 870 C CA . ILE A 1 105 ? -22.250 -14.860 8.334 1.00 44.06 105 ILE A CA 1
ATOM 871 C C . ILE A 1 105 ? -21.615 -14.952 9.725 1.00 44.06 105 ILE A C 1
ATOM 873 O O . ILE A 1 105 ? -22.058 -14.282 10.656 1.00 44.06 105 ILE A O 1
ATOM 877 N N . LEU A 1 106 ? -20.607 -15.809 9.881 1.00 43.19 106 LEU A N 1
ATOM 878 C CA . LEU A 1 106 ? -19.720 -15.805 11.043 1.00 43.19 106 LEU A CA 1
ATOM 879 C C . LEU A 1 106 ? -18.510 -14.937 10.689 1.00 43.19 106 LEU A C 1
ATOM 881 O O . LEU A 1 106 ? -17.663 -15.325 9.890 1.00 43.19 106 LEU A O 1
ATOM 885 N N . GLY A 1 107 ? -18.452 -13.727 11.247 1.00 43.66 107 GLY A N 1
ATOM 886 C CA . GLY A 1 107 ? -17.257 -12.895 11.163 1.00 43.66 107 GLY A CA 1
ATOM 887 C C . GLY A 1 107 ? -16.201 -13.417 12.133 1.00 43.66 107 GLY A C 1
ATOM 888 O O . GLY A 1 107 ? -16.396 -13.341 13.346 1.00 43.66 107 GLY A O 1
ATOM 889 N N . VAL A 1 108 ? -15.075 -13.927 11.626 1.00 45.28 108 VAL A N 1
ATOM 890 C CA . VAL A 1 108 ? -13.898 -14.183 12.468 1.00 45.28 108 VAL A CA 1
ATOM 891 C C . VAL A 1 108 ? -13.309 -12.824 12.844 1.00 45.28 108 VAL A C 1
ATOM 893 O O . VAL A 1 108 ? -12.669 -12.156 12.036 1.00 45.28 108 VAL A O 1
ATOM 896 N N . CYS A 1 109 ? -13.609 -12.372 14.060 1.00 41.50 109 CYS A N 1
ATOM 897 C CA . CYS A 1 109 ? -13.210 -11.063 14.557 1.00 41.50 109 CYS A CA 1
ATOM 898 C C . CYS A 1 109 ? -11.789 -11.136 15.130 1.00 41.50 109 CYS A C 1
ATOM 900 O O . CYS A 1 109 ? -11.580 -11.662 16.225 1.00 41.50 109 CYS A O 1
ATOM 902 N N . LEU A 1 110 ? -10.802 -10.585 14.417 1.00 41.88 110 LEU A N 1
ATOM 903 C CA . LEU A 1 110 ? -9.462 -10.391 14.971 1.00 41.88 110 LEU A CA 1
ATOM 904 C C . LEU A 1 110 ? -9.484 -9.157 15.898 1.00 41.88 110 LEU A C 1
ATOM 906 O O . LEU A 1 110 ? -9.110 -8.053 15.505 1.00 41.88 110 LEU A O 1
ATOM 910 N N . GLN A 1 111 ? -9.988 -9.301 17.128 1.00 37.22 111 GLN A N 1
ATOM 911 C CA . GLN A 1 111 ? -10.010 -8.183 18.079 1.00 37.22 111 GLN A CA 1
ATOM 912 C C . GLN A 1 111 ? -8.616 -7.911 18.649 1.00 37.22 111 GLN A C 1
ATOM 914 O O . GLN A 1 111 ? -8.147 -8.604 19.551 1.00 37.22 111 GLN A O 1
ATOM 919 N N . ARG A 1 112 ? -7.977 -6.827 18.199 1.00 38.22 112 ARG A N 1
ATOM 920 C CA . ARG A 1 112 ? -6.921 -6.165 18.973 1.00 38.22 112 ARG A CA 1
ATOM 921 C C . ARG A 1 112 ? -7.567 -5.093 19.847 1.00 38.22 112 ARG A C 1
ATOM 923 O O . ARG A 1 112 ? -7.913 -4.013 19.381 1.00 38.22 112 ARG A O 1
ATOM 930 N N . LYS A 1 113 ? -7.742 -5.400 21.134 1.00 35.78 113 LYS A N 1
ATOM 931 C CA . LYS A 1 113 ? -8.221 -4.443 22.137 1.00 35.78 113 LYS A CA 1
ATOM 932 C C . LYS A 1 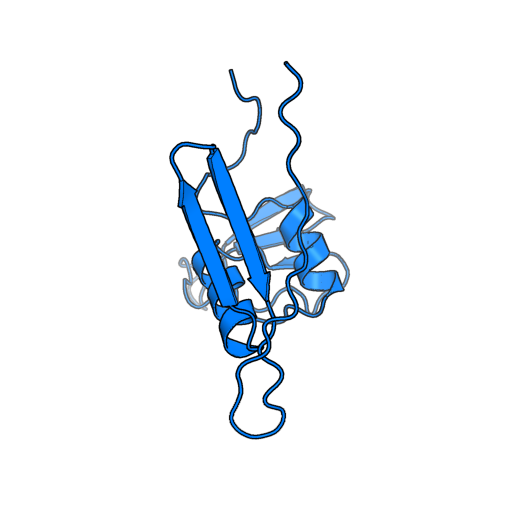113 ? -7.166 -3.349 22.318 1.00 35.78 113 LYS A C 1
ATOM 934 O O . LYS A 1 113 ? -6.154 -3.574 22.979 1.00 35.78 113 LYS A O 1
ATOM 939 N N . LEU A 1 114 ? -7.394 -2.174 21.735 1.00 40.09 114 LEU A N 1
ATOM 940 C CA . LEU A 1 114 ? -6.621 -0.970 22.038 1.00 40.09 114 LEU A CA 1
ATOM 941 C C . LEU A 1 114 ? -6.949 -0.565 23.483 1.00 40.09 114 LEU A C 1
ATOM 943 O O . LEU A 1 114 ? -7.947 0.104 23.744 1.00 40.09 114 LEU A O 1
ATOM 947 N N . ARG A 1 115 ? -6.154 -1.035 24.453 1.00 31.69 115 ARG A N 1
ATOM 948 C CA . ARG A 1 115 ? -6.222 -0.521 25.827 1.00 31.69 115 ARG A CA 1
ATOM 949 C C . ARG A 1 115 ? -5.713 0.917 25.799 1.00 31.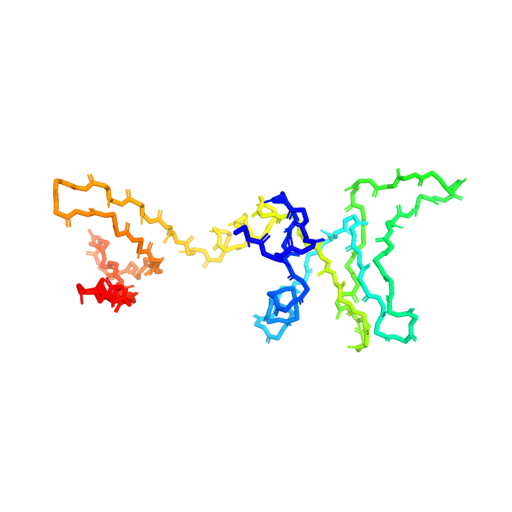69 115 ARG A C 1
ATOM 951 O O . ARG A 1 115 ? -4.557 1.150 25.465 1.00 31.69 115 ARG A O 1
ATOM 958 N N . ARG A 1 116 ? -6.577 1.872 26.147 1.00 38.06 116 ARG A N 1
ATOM 959 C CA . ARG A 1 116 ? -6.132 3.205 26.558 1.00 38.06 116 ARG A CA 1
ATOM 960 C C . ARG A 1 116 ? -5.386 3.039 27.879 1.00 38.06 116 ARG A C 1
ATOM 962 O O . ARG A 1 116 ? -5.975 2.565 28.847 1.00 38.06 116 ARG A O 1
ATOM 969 N N . SER A 1 117 ? -4.103 3.375 27.887 1.00 42.56 117 SER A N 1
ATOM 970 C CA . SER A 1 117 ? -3.364 3.651 29.116 1.00 42.56 117 SER A CA 1
ATOM 971 C C . SER A 1 117 ? -3.948 4.940 29.692 1.00 42.56 117 SER A C 1
ATOM 973 O O . SER A 1 117 ? -3.898 5.974 29.024 1.00 42.56 117 SER A O 1
ATOM 975 N N . SER A 1 118 ? -4.606 4.834 30.845 1.00 48.12 118 SER A N 1
ATOM 976 C CA . SER A 1 118 ? -4.966 5.982 31.682 1.00 48.12 118 SER A CA 1
ATOM 977 C C . SER A 1 118 ? -3.741 6.504 32.413 1.00 48.12 118 SER A C 1
ATOM 979 O O . SER A 1 118 ? -2.858 5.670 32.717 1.00 48.12 118 SER A O 1
#